Protein AF-A0A4C1YC22-F1 (afdb_monomer_lite)

pLDDT: mean 77.38, std 16.7, range [29.3, 96.25]

Foldseek 3Di:
DDPPPDPPVNCVVVVHDDDDDDPPDPPVVNVVVVVVVVVCVVPDPDDPPDDPDDVVVVVVVVVVVVQVVVLVCLQPPPFQPVVCVVPVGPVVSCVVVVPDDDDPVNCCRRGPPPDDDDDDDDDD

Sequence (124 aa):
MKLVVTSPRSLRKAGLCAFWVRAHGVIAGNERAYELARRVALTKKTASDYDKFPLSYANKVIRAASLEEWQERYAEGITGEVTKCFFPLAEQAYRVLRQMEMTSQMAQTLRNTAGSQNTHTGLS

Secondary structure (DSSP, 8-state):
-------HHHHHHTT-------TT-S-HHHHHHHHHHHHHHHH--PPPSS-SS-HHHHHHHHHHHHHHHHHHHHHH-STTHHHHHH-SSHHHHHHHHTTS---HHHHHHHH----S--------

Radius of gyration: 30.42 Å; chains: 1; bounding box: 68×27×92 Å

Structure (mmCIF, N/CA/C/O backbone):
data_AF-A0A4C1YC22-F1
#
_entry.id   AF-A0A4C1YC22-F1
#
loop_
_atom_site.group_PDB
_atom_site.id
_atom_site.type_symbol
_atom_site.label_atom_id
_atom_site.label_alt_id
_atom_site.label_comp_id
_atom_site.label_asym_id
_atom_site.label_entity_id
_atom_site.label_seq_id
_atom_site.pdbx_PDB_ins_code
_atom_site.Cartn_x
_atom_site.Cartn_y
_atom_site.Cartn_z
_atom_site.occupancy
_atom_site.B_iso_or_equiv
_atom_site.auth_seq_id
_atom_site.auth_comp_id
_atom_site.auth_asym_id
_atom_site.auth_atom_id
_atom_site.pdbx_PDB_model_num
ATOM 1 N N . MET A 1 1 ? 22.688 13.285 -21.007 1.00 33.34 1 MET A N 1
ATOM 2 C CA . MET A 1 1 ? 22.032 13.441 -22.327 1.00 33.34 1 MET A CA 1
ATOM 3 C C . MET A 1 1 ? 20.547 13.641 -22.067 1.00 33.34 1 MET A C 1
ATOM 5 O O . MET A 1 1 ? 19.918 12.718 -21.574 1.00 33.34 1 MET A O 1
ATOM 9 N N . LYS A 1 2 ? 20.005 14.848 -22.281 1.00 29.30 2 LYS A N 1
ATOM 10 C CA . LYS A 1 2 ? 18.559 15.091 -22.152 1.00 29.30 2 LYS A CA 1
ATOM 11 C C . LYS A 1 2 ? 17.878 14.437 -23.353 1.00 29.30 2 LYS A C 1
ATOM 13 O O . LYS A 1 2 ? 18.099 14.873 -24.479 1.00 29.30 2 LYS A O 1
ATOM 18 N N . LEU A 1 3 ? 17.095 13.386 -23.125 1.00 35.66 3 LEU A N 1
ATOM 19 C CA . LEU A 1 3 ? 16.161 12.900 -24.134 1.00 35.66 3 LEU A CA 1
ATOM 20 C C . LEU A 1 3 ? 15.105 13.992 -24.304 1.00 35.66 3 LEU A C 1
ATOM 22 O O . LEU A 1 3 ? 14.252 14.183 -23.441 1.00 35.66 3 LEU A O 1
ATOM 26 N N . VAL A 1 4 ? 15.204 14.761 -25.387 1.00 45.84 4 VAL A N 1
ATOM 27 C CA . VAL A 1 4 ? 14.111 15.631 -25.815 1.00 45.84 4 VAL A CA 1
ATOM 28 C C . VAL A 1 4 ? 12.981 14.694 -26.220 1.00 45.84 4 VAL A C 1
ATOM 30 O O . VAL A 1 4 ? 13.015 14.095 -27.292 1.00 45.84 4 VAL A O 1
ATOM 33 N N . VAL A 1 5 ? 12.005 14.516 -25.330 1.00 49.44 5 VAL A N 1
ATOM 34 C CA . VAL A 1 5 ? 10.753 13.840 -25.663 1.00 49.44 5 VAL A CA 1
ATOM 35 C C . VAL A 1 5 ? 10.040 14.744 -26.658 1.00 49.44 5 VAL A C 1
ATOM 37 O O . VAL A 1 5 ? 9.405 15.735 -26.297 1.00 49.44 5 VAL A O 1
ATOM 40 N N . THR A 1 6 ? 10.214 14.447 -27.942 1.00 57.28 6 THR A N 1
ATOM 41 C CA . THR A 1 6 ? 9.469 15.112 -29.001 1.00 57.28 6 THR A CA 1
ATOM 42 C C . THR A 1 6 ? 8.013 14.682 -28.878 1.00 57.28 6 THR A C 1
ATOM 44 O O . THR A 1 6 ? 7.676 13.499 -28.903 1.00 57.28 6 THR A O 1
ATOM 47 N N . SER A 1 7 ? 7.133 15.658 -28.661 1.00 62.62 7 SER A N 1
ATOM 48 C CA . SER A 1 7 ? 5.697 15.417 -28.551 1.00 62.62 7 SER A CA 1
ATOM 49 C C . SER A 1 7 ? 5.190 14.699 -29.811 1.00 62.62 7 SER A C 1
ATOM 51 O O . SER A 1 7 ? 5.559 15.088 -30.921 1.00 62.62 7 SER A O 1
ATOM 53 N N . PRO A 1 8 ? 4.256 13.739 -29.709 1.00 61.91 8 PRO A N 1
ATOM 54 C CA . PRO A 1 8 ? 3.634 13.125 -30.886 1.00 61.91 8 PRO A CA 1
ATOM 55 C C . PRO A 1 8 ? 3.037 14.150 -31.867 1.00 61.91 8 PRO A C 1
ATOM 57 O O . PRO A 1 8 ? 2.925 13.887 -33.062 1.00 61.91 8 PRO A O 1
ATOM 60 N N . ARG A 1 9 ? 2.678 15.349 -31.380 1.00 63.06 9 ARG A N 1
ATOM 61 C CA . ARG A 1 9 ? 2.195 16.459 -32.215 1.00 63.06 9 ARG A CA 1
ATOM 62 C C . ARG A 1 9 ? 3.296 17.096 -33.072 1.00 63.06 9 ARG A C 1
ATOM 64 O O . ARG A 1 9 ? 2.989 17.546 -34.171 1.00 63.06 9 ARG A O 1
ATOM 71 N N . SER A 1 10 ? 4.549 17.146 -32.607 1.00 66.69 10 SER A N 1
ATOM 72 C CA . SER A 1 10 ? 5.663 17.720 -33.378 1.00 66.69 10 SER A CA 1
ATOM 73 C C . SER A 1 10 ? 6.147 16.778 -34.481 1.00 66.69 10 SER A C 1
ATOM 75 O O . SER A 1 10 ? 6.507 17.248 -35.553 1.00 66.69 10 SER A O 1
ATOM 77 N N . LEU A 1 11 ? 6.082 15.461 -34.259 1.00 69.69 11 LEU A N 1
ATOM 78 C CA . LEU A 1 11 ? 6.439 14.457 -35.271 1.00 69.69 11 LEU A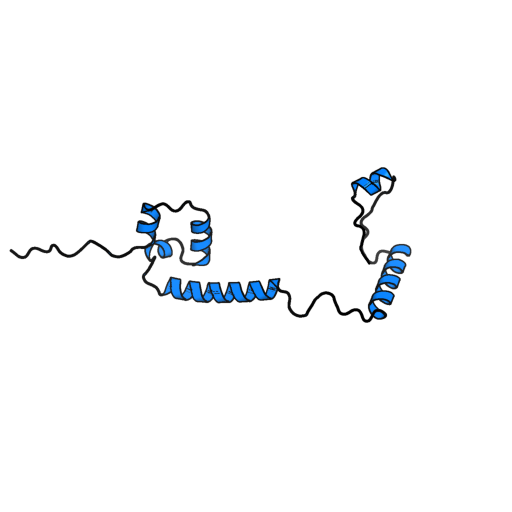 CA 1
ATOM 79 C C . LEU A 1 11 ? 5.458 14.462 -36.453 1.00 69.69 11 LEU A C 1
ATOM 81 O O . LEU A 1 11 ? 5.882 14.456 -37.605 1.00 69.69 11 LEU A O 1
ATOM 85 N N . ARG A 1 12 ? 4.153 14.602 -36.175 1.00 70.06 12 ARG A N 1
ATOM 86 C CA . ARG A 1 12 ? 3.125 14.714 -37.224 1.00 70.06 12 ARG A CA 1
ATOM 87 C C . ARG 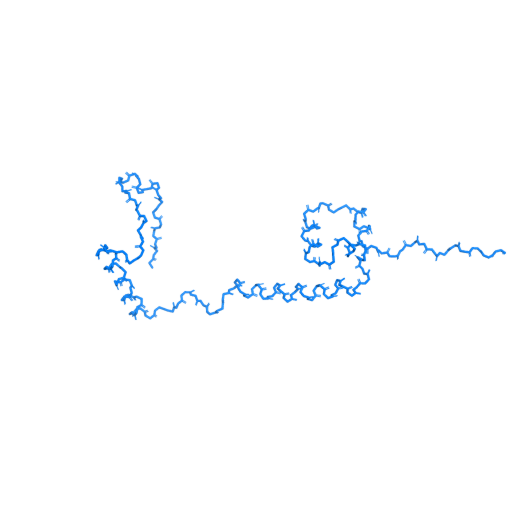A 1 12 ? 3.267 15.974 -38.079 1.00 70.06 12 ARG A C 1
ATOM 89 O O . ARG A 1 12 ? 3.075 15.898 -39.285 1.00 70.06 12 ARG A O 1
ATOM 96 N N . LYS A 1 13 ? 3.643 17.115 -37.484 1.00 75.62 13 LYS A N 1
ATOM 97 C CA . LYS A 1 13 ? 3.919 18.354 -38.240 1.00 75.62 13 LYS A CA 1
ATOM 98 C C . LYS A 1 13 ? 5.107 18.214 -39.200 1.00 75.62 13 LYS A C 1
ATOM 100 O O . LYS A 1 13 ? 5.131 18.896 -40.213 1.00 75.62 13 LYS A O 1
ATOM 105 N N . ALA A 1 14 ? 6.059 17.333 -38.893 1.00 79.81 14 ALA A N 1
ATOM 106 C CA . ALA A 1 14 ? 7.217 17.039 -39.735 1.00 79.81 14 ALA A CA 1
ATOM 107 C C . ALA A 1 14 ? 6.969 15.908 -40.757 1.00 79.81 14 ALA A C 1
ATOM 109 O O . ALA A 1 14 ? 7.907 15.476 -41.416 1.00 79.81 14 ALA A O 1
ATOM 110 N N . GLY A 1 15 ? 5.739 15.387 -40.868 1.00 83.75 15 GLY A N 1
ATOM 111 C CA . GLY A 1 15 ? 5.423 14.264 -41.760 1.00 83.75 15 GLY A CA 1
ATOM 112 C C . GLY A 1 15 ? 6.022 12.918 -41.329 1.00 83.75 15 GLY A C 1
ATOM 113 O O . GLY A 1 15 ? 6.032 11.973 -42.111 1.00 83.75 15 GLY A O 1
ATOM 114 N N . LEU A 1 16 ? 6.521 12.807 -40.093 1.00 83.94 16 LEU A N 1
ATOM 115 C CA . LEU A 1 16 ? 7.149 11.593 -39.574 1.00 83.94 16 LEU A CA 1
ATOM 116 C C . LEU A 1 16 ? 6.129 10.716 -38.839 1.00 83.94 16 LEU A C 1
ATOM 118 O O . LEU A 1 16 ? 5.382 11.188 -37.978 1.00 83.94 16 LEU A O 1
ATOM 122 N N . CYS A 1 17 ? 6.152 9.417 -39.139 1.00 80.81 17 CYS A N 1
ATOM 123 C CA . CYS A 1 17 ? 5.352 8.401 -38.456 1.00 80.81 17 CYS A CA 1
ATOM 124 C C . CYS A 1 17 ? 6.236 7.576 -37.516 1.00 80.81 17 CYS A C 1
ATOM 126 O O . CYS A 1 17 ? 7.275 7.059 -37.921 1.00 80.81 17 CYS A O 1
ATOM 128 N N . ALA A 1 18 ? 5.816 7.448 -36.257 1.00 81.06 18 ALA A N 1
ATOM 129 C CA . ALA A 1 18 ? 6.471 6.584 -35.283 1.00 81.06 18 ALA A CA 1
ATOM 130 C C . ALA A 1 18 ? 5.757 5.229 -35.234 1.00 81.06 18 ALA A C 1
ATOM 132 O O . ALA A 1 18 ? 4.531 5.179 -35.137 1.00 81.06 18 ALA A O 1
ATOM 133 N N . PHE A 1 19 ? 6.529 4.145 -35.259 1.00 80.56 19 PHE A N 1
ATOM 134 C CA . PHE A 1 19 ? 6.018 2.779 -35.180 1.00 80.56 19 PHE A CA 1
ATOM 135 C C . PHE A 1 19 ? 6.602 2.082 -33.958 1.00 80.56 19 PHE A C 1
ATOM 137 O O . PHE A 1 19 ? 7.800 2.185 -33.688 1.00 80.56 19 PHE A O 1
ATOM 144 N N . TRP A 1 20 ? 5.757 1.358 -33.225 1.00 82.06 20 TRP A N 1
ATOM 145 C CA . TRP A 1 20 ? 6.222 0.476 -32.165 1.00 82.06 20 TRP A CA 1
ATOM 146 C C . TRP A 1 20 ? 6.547 -0.887 -32.770 1.00 82.06 20 TRP A C 1
ATOM 148 O O . TRP A 1 20 ? 5.675 -1.554 -33.324 1.00 82.06 20 TRP A O 1
ATOM 158 N N . VAL A 1 21 ? 7.815 -1.279 -32.694 1.00 80.94 21 VAL A N 1
ATOM 159 C CA . VAL A 1 21 ? 8.306 -2.555 -33.220 1.00 80.94 21 VAL A CA 1
ATOM 160 C C . VAL A 1 21 ? 8.721 -3.437 -32.050 1.00 80.94 21 VAL A C 1
ATOM 162 O O . VAL A 1 21 ? 9.285 -2.958 -31.066 1.00 80.94 21 VAL A O 1
ATOM 165 N N . ARG A 1 22 ? 8.457 -4.743 -32.156 1.00 81.38 22 ARG A N 1
ATOM 166 C CA . ARG A 1 22 ? 8.906 -5.728 -31.168 1.00 81.38 22 ARG A CA 1
ATOM 167 C C . ARG A 1 22 ? 10.438 -5.716 -31.063 1.00 81.38 22 ARG A C 1
ATOM 169 O O . ARG A 1 22 ? 11.138 -5.775 -32.074 1.00 81.38 22 ARG A O 1
ATOM 176 N N . ALA A 1 23 ? 10.952 -5.685 -29.834 1.00 70.62 23 ALA A N 1
ATOM 177 C CA . ALA A 1 23 ? 12.379 -5.851 -29.575 1.00 70.62 23 ALA A CA 1
ATOM 178 C C . ALA A 1 23 ? 12.878 -7.203 -30.125 1.00 70.62 23 ALA A C 1
ATOM 180 O O . ALA A 1 23 ? 12.167 -8.202 -30.030 1.00 70.62 23 ALA A O 1
ATOM 181 N N . HIS A 1 24 ? 14.088 -7.219 -30.698 1.00 65.31 24 HIS A N 1
ATOM 182 C CA . HIS A 1 24 ? 14.709 -8.398 -31.328 1.00 65.31 24 HIS A CA 1
ATOM 183 C C . HIS A 1 24 ? 13.950 -8.993 -32.534 1.00 65.31 24 HIS A C 1
ATOM 185 O O . HIS A 1 24 ? 14.053 -10.183 -32.813 1.00 65.31 24 HIS A O 1
ATOM 191 N N . GLY A 1 25 ? 13.185 -8.175 -33.265 1.00 66.06 25 GLY A N 1
ATOM 192 C CA . GLY A 1 25 ? 12.751 -8.519 -34.623 1.00 66.06 25 GLY A CA 1
ATOM 193 C C . GLY A 1 25 ? 13.873 -8.312 -35.647 1.00 66.06 25 GLY A C 1
ATOM 194 O O . GLY A 1 25 ? 14.758 -7.493 -35.405 1.00 66.06 25 GLY A O 1
ATOM 195 N N . VAL A 1 26 ? 13.782 -9.000 -36.794 1.00 67.56 26 VAL A N 1
ATOM 196 C CA . VAL A 1 26 ? 14.728 -9.005 -37.940 1.00 67.56 26 VAL A CA 1
ATOM 197 C C . VAL A 1 26 ? 14.786 -7.643 -38.666 1.00 67.56 26 VAL A C 1
ATOM 199 O O . VAL A 1 26 ? 14.644 -7.536 -39.880 1.00 67.56 26 VAL A O 1
ATOM 202 N N . ILE A 1 27 ? 14.933 -6.549 -37.925 1.00 81.62 27 ILE A N 1
ATOM 203 C CA . ILE A 1 27 ? 15.182 -5.214 -38.460 1.00 81.62 27 ILE A CA 1
ATOM 204 C C . ILE A 1 27 ? 16.605 -4.855 -38.064 1.00 81.62 27 ILE A C 1
ATOM 206 O O . ILE A 1 27 ? 16.857 -4.379 -36.955 1.00 81.62 27 ILE A O 1
ATOM 210 N N . ALA A 1 28 ? 17.531 -5.035 -39.006 1.00 86.69 28 ALA A N 1
ATOM 211 C CA . ALA A 1 28 ? 18.963 -4.827 -38.795 1.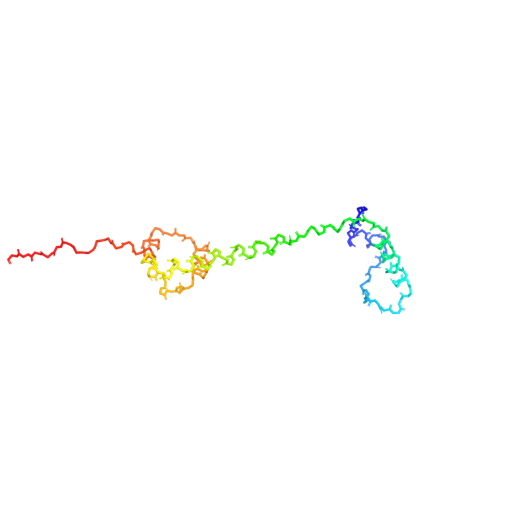00 86.69 28 ALA A CA 1
ATOM 212 C C . ALA A 1 28 ? 19.300 -3.436 -38.216 1.00 86.69 28 ALA A C 1
ATOM 214 O O . ALA A 1 28 ? 20.266 -3.277 -37.475 1.00 86.69 28 ALA A O 1
ATOM 215 N N . GLY A 1 29 ? 18.497 -2.410 -38.526 1.00 87.19 29 GLY A N 1
ATOM 216 C CA . GLY A 1 29 ? 18.653 -1.073 -37.944 1.00 87.19 29 GLY A CA 1
ATOM 217 C C . GLY A 1 29 ? 18.379 -1.021 -36.436 1.00 87.19 29 GLY A C 1
ATOM 218 O O . GLY A 1 29 ? 19.138 -0.392 -35.701 1.00 87.19 29 GLY A O 1
ATOM 219 N N . ASN A 1 30 ? 17.339 -1.715 -35.966 1.00 87.19 30 ASN A N 1
ATOM 220 C CA . ASN A 1 30 ? 16.984 -1.787 -34.548 1.00 87.19 30 ASN A CA 1
ATOM 221 C C . ASN A 1 30 ? 18.012 -2.610 -33.756 1.00 87.19 30 ASN A C 1
ATOM 223 O O . ASN A 1 30 ? 18.398 -2.224 -32.656 1.00 87.19 30 ASN A O 1
ATOM 227 N N . GLU A 1 31 ? 18.506 -3.702 -34.343 1.00 89.25 31 GLU A N 1
ATOM 228 C CA . GLU A 1 31 ? 19.563 -4.526 -33.745 1.00 89.25 31 GLU A CA 1
ATOM 229 C C . GLU A 1 31 ? 20.874 -3.751 -33.598 1.00 89.25 31 GLU A C 1
ATOM 231 O O . GLU A 1 31 ? 21.450 -3.729 -32.511 1.00 89.25 31 GLU A O 1
ATOM 236 N N . ARG A 1 32 ? 21.305 -3.033 -34.647 1.00 89.75 32 ARG A N 1
ATOM 237 C CA . ARG A 1 32 ? 22.492 -2.166 -34.574 1.00 89.75 32 ARG A CA 1
ATOM 238 C C . ARG A 1 32 ? 22.339 -1.072 -33.520 1.00 89.75 32 ARG A C 1
ATOM 240 O O . ARG A 1 32 ? 23.273 -0.827 -32.761 1.00 89.75 32 ARG A O 1
ATOM 247 N N . ALA A 1 33 ? 21.172 -0.429 -33.444 1.00 89.06 33 ALA A N 1
ATOM 248 C CA . ALA A 1 33 ? 20.901 0.580 -32.421 1.00 89.06 33 ALA A CA 1
ATOM 249 C C . ALA A 1 33 ? 20.971 -0.012 -31.001 1.00 89.06 33 ALA A C 1
ATOM 251 O O . ALA A 1 33 ? 21.567 0.591 -30.106 1.00 89.06 33 ALA A O 1
ATOM 252 N N . TYR A 1 34 ? 20.424 -1.215 -30.806 1.00 88.19 34 TYR A N 1
ATOM 253 C CA . TYR A 1 34 ? 20.496 -1.943 -29.541 1.00 88.19 34 TYR A CA 1
ATOM 254 C C . TYR A 1 34 ? 21.935 -2.329 -29.172 1.00 88.19 34 TYR A C 1
ATOM 256 O O . TYR A 1 34 ? 22.356 -2.136 -28.030 1.00 88.19 34 TYR A O 1
ATOM 264 N N . GLU A 1 35 ? 22.715 -2.836 -30.127 1.00 90.56 35 GLU A N 1
ATOM 265 C CA . GLU A 1 35 ? 24.114 -3.203 -29.906 1.00 90.56 35 GLU A CA 1
ATOM 266 C C . GLU A 1 35 ? 24.968 -1.983 -29.537 1.00 90.56 35 GLU A C 1
ATOM 268 O O . GLU A 1 35 ? 25.749 -2.036 -28.584 1.00 90.56 35 GLU A O 1
ATOM 273 N N . LEU A 1 36 ? 24.776 -0.858 -30.232 1.00 90.81 36 LEU A N 1
ATOM 274 C CA . LEU A 1 36 ? 25.424 0.413 -29.906 1.00 90.81 36 LEU A CA 1
ATOM 275 C C . LEU A 1 36 ? 25.078 0.863 -28.483 1.00 90.81 36 LEU A C 1
ATOM 277 O O . LEU A 1 36 ? 25.979 1.193 -27.710 1.00 90.81 36 LEU A O 1
ATOM 281 N N . ALA A 1 37 ? 23.799 0.812 -28.101 1.00 88.19 37 ALA A N 1
ATOM 282 C CA . ALA A 1 37 ? 23.372 1.139 -26.743 1.00 88.19 37 ALA A CA 1
ATOM 283 C C . ALA A 1 37 ? 24.017 0.212 -25.697 1.00 88.19 37 ALA A C 1
ATOM 285 O O . ALA A 1 37 ? 24.507 0.689 -24.671 1.00 88.19 37 ALA A O 1
ATOM 286 N N . ARG A 1 38 ? 24.093 -1.097 -25.978 1.00 86.62 38 ARG A N 1
ATOM 287 C CA . ARG A 1 38 ? 24.742 -2.087 -25.105 1.00 86.62 38 ARG A CA 1
ATOM 288 C C . ARG A 1 38 ? 26.236 -1.798 -24.937 1.00 86.62 38 ARG A C 1
ATOM 290 O O . ARG A 1 38 ? 26.726 -1.790 -23.811 1.00 86.62 38 ARG A O 1
ATOM 297 N N . ARG A 1 39 ? 26.960 -1.517 -26.025 1.00 90.62 39 ARG A N 1
ATOM 298 C CA . ARG A 1 39 ? 28.394 -1.168 -25.984 1.00 90.62 39 ARG A CA 1
ATOM 299 C C . ARG A 1 39 ? 28.641 0.106 -25.169 1.00 90.62 39 ARG A C 1
ATOM 301 O O . ARG A 1 39 ? 29.573 0.144 -24.367 1.00 90.62 39 ARG A O 1
ATOM 308 N N . VAL A 1 40 ? 27.790 1.125 -25.317 1.00 87.00 40 VAL A N 1
ATOM 309 C CA . VAL A 1 40 ? 27.864 2.357 -24.509 1.00 87.00 40 VAL A CA 1
ATOM 310 C C . VAL A 1 40 ? 27.604 2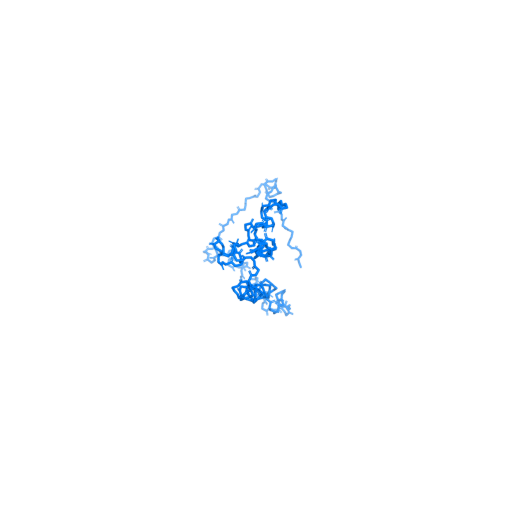.076 -23.027 1.00 87.00 40 VAL A C 1
ATOM 312 O O . VAL A 1 40 ? 28.339 2.586 -22.185 1.00 87.00 40 VAL A O 1
ATOM 315 N N . ALA A 1 41 ? 26.608 1.248 -22.695 1.00 81.94 41 ALA A N 1
ATOM 316 C CA . ALA A 1 41 ? 26.309 0.876 -21.310 1.00 81.94 41 ALA A CA 1
ATOM 317 C C . ALA A 1 41 ? 27.460 0.102 -20.639 1.00 81.94 41 ALA A C 1
ATOM 319 O O . ALA A 1 41 ? 27.718 0.300 -19.458 1.00 81.94 41 ALA A O 1
ATOM 320 N N . LEU A 1 42 ? 28.173 -0.743 -21.391 1.00 82.06 42 LEU A N 1
ATOM 321 C CA . LEU A 1 42 ? 29.315 -1.517 -20.884 1.00 82.06 42 LEU A CA 1
ATOM 322 C C . LEU A 1 42 ? 30.592 -0.682 -20.707 1.00 82.06 42 LEU A C 1
ATOM 324 O O . LEU A 1 42 ? 31.428 -1.000 -19.867 1.00 82.06 42 LEU A O 1
ATOM 328 N N . THR A 1 43 ? 30.768 0.366 -21.513 1.00 80.56 43 THR A N 1
ATOM 329 C CA . THR A 1 43 ? 31.993 1.189 -21.520 1.00 80.56 43 THR A CA 1
ATOM 330 C C . THR A 1 43 ? 31.895 2.410 -20.614 1.00 80.56 43 THR A C 1
ATOM 332 O O . THR A 1 43 ? 32.904 2.854 -20.061 1.00 80.56 43 THR A O 1
ATOM 335 N N . LYS A 1 44 ? 30.691 2.952 -20.408 1.00 75.12 44 LYS A N 1
ATOM 336 C CA . LYS A 1 44 ? 30.469 4.019 -19.434 1.00 75.12 44 LYS A CA 1
ATOM 337 C C . LYS A 1 44 ? 30.413 3.441 -18.023 1.00 75.12 44 LYS A C 1
ATOM 339 O O . LYS A 1 44 ? 29.427 2.828 -17.637 1.00 75.12 44 LYS A O 1
ATOM 344 N N . LYS A 1 45 ? 31.427 3.747 -17.207 1.00 68.44 45 LYS A N 1
ATOM 345 C CA . LYS A 1 45 ? 31.393 3.595 -15.738 1.00 68.44 45 LYS A CA 1
ATOM 346 C C . LYS A 1 45 ? 30.499 4.664 -15.092 1.00 68.44 45 LYS A C 1
ATOM 348 O O . LYS A 1 45 ? 30.924 5.391 -14.200 1.00 68.44 45 LYS A O 1
ATOM 353 N N . THR A 1 46 ? 29.283 4.829 -15.596 1.00 69.75 46 THR A N 1
ATOM 354 C CA . THR A 1 46 ? 28.276 5.669 -14.949 1.00 69.75 46 THR A CA 1
ATOM 355 C C . THR A 1 46 ? 27.629 4.810 -13.871 1.00 69.75 46 THR A C 1
ATOM 357 O O . THR A 1 46 ? 27.172 3.708 -14.168 1.00 69.75 46 THR A O 1
ATOM 360 N N . ALA A 1 47 ? 27.654 5.271 -12.618 1.00 68.88 47 ALA A N 1
ATOM 361 C CA . ALA A 1 47 ? 26.906 4.621 -11.548 1.00 68.88 47 ALA A CA 1
ATOM 362 C C . ALA A 1 47 ? 25.445 4.472 -11.994 1.00 68.88 47 ALA A C 1
ATOM 364 O O . ALA A 1 47 ? 24.918 5.361 -12.663 1.00 68.88 47 ALA A O 1
ATOM 365 N N . SER A 1 48 ? 24.806 3.340 -11.695 1.00 68.00 48 SER A N 1
ATOM 366 C CA . SER A 1 48 ? 23.389 3.194 -12.018 1.00 68.00 48 SER A CA 1
ATOM 367 C C . SER A 1 48 ? 22.608 4.317 -11.342 1.00 68.00 48 SER A C 1
ATOM 369 O O . SER A 1 48 ? 22.733 4.484 -10.135 1.00 68.00 48 SER A O 1
ATOM 371 N N . ASP A 1 49 ? 21.758 5.020 -12.093 1.00 64.62 49 ASP A N 1
ATOM 372 C CA . ASP A 1 49 ? 20.863 6.053 -11.538 1.00 64.62 49 ASP A CA 1
ATOM 373 C C . ASP A 1 49 ? 19.871 5.487 -10.499 1.00 64.62 49 ASP A C 1
ATOM 375 O O . ASP A 1 49 ? 19.189 6.228 -9.796 1.00 64.62 49 ASP A O 1
ATOM 379 N N . TYR A 1 50 ? 19.774 4.160 -10.400 1.00 64.12 50 TYR A N 1
ATOM 380 C CA . TYR A 1 50 ? 19.067 3.482 -9.328 1.00 64.12 50 TYR A CA 1
ATOM 381 C C . TYR A 1 50 ? 20.023 3.283 -8.158 1.00 64.12 50 TYR A C 1
ATOM 383 O O . TYR A 1 50 ? 20.772 2.303 -8.111 1.00 64.12 50 TYR A O 1
ATOM 391 N N . ASP A 1 51 ? 19.992 4.218 -7.215 1.00 58.88 51 ASP A N 1
ATOM 392 C CA . ASP A 1 51 ? 20.585 3.982 -5.909 1.00 58.88 51 ASP A CA 1
ATOM 393 C C . ASP A 1 51 ? 19.903 2.781 -5.243 1.00 58.88 51 ASP A C 1
ATOM 395 O O . ASP A 1 51 ? 18.695 2.541 -5.353 1.00 58.88 51 ASP A O 1
ATOM 399 N N . LYS A 1 52 ? 20.741 1.966 -4.609 1.00 71.88 52 LYS A N 1
ATOM 400 C CA . LYS A 1 52 ? 20.383 0.712 -3.952 1.00 71.88 52 LYS A CA 1
ATOM 401 C C . LYS A 1 52 ? 19.254 0.976 -2.951 1.00 71.88 52 LYS A C 1
ATOM 403 O O . LYS A 1 52 ? 19.399 1.823 -2.082 1.00 71.88 52 LYS A O 1
ATOM 408 N N . PHE A 1 53 ? 18.192 0.175 -3.057 1.00 72.50 53 PHE A N 1
ATOM 409 C CA . PHE A 1 53 ? 16.948 0.213 -2.276 1.00 72.50 53 PHE A CA 1
ATOM 410 C C . PHE A 1 53 ? 15.865 1.174 -2.810 1.00 72.50 53 PHE A C 1
ATOM 412 O O . PHE A 1 53 ? 15.890 2.376 -2.548 1.00 72.50 53 PHE A O 1
ATOM 419 N N . PRO A 1 54 ? 14.850 0.647 -3.524 1.00 85.25 54 PRO A N 1
ATOM 420 C CA . PRO A 1 54 ? 13.736 1.457 -3.998 1.00 85.25 54 PRO A CA 1
ATOM 421 C C . PRO A 1 54 ? 12.967 2.093 -2.834 1.00 85.25 54 PRO A C 1
ATOM 423 O O . PRO A 1 54 ? 12.446 1.395 -1.963 1.00 85.25 54 PRO A O 1
ATOM 426 N N . LEU A 1 55 ? 12.796 3.415 -2.866 1.00 85.25 55 LEU A N 1
ATOM 427 C CA . LEU A 1 55 ? 12.006 4.141 -1.864 1.00 85.25 55 LEU A CA 1
ATOM 428 C C . LEU A 1 55 ? 10.549 3.648 -1.797 1.00 85.25 55 LEU A C 1
ATOM 430 O O . LEU A 1 55 ? 9.939 3.611 -0.732 1.00 85.25 55 LEU A O 1
ATOM 434 N N . SER A 1 56 ? 9.985 3.221 -2.930 1.00 88.62 56 SER A N 1
ATOM 435 C CA . SER A 1 56 ? 8.656 2.601 -2.977 1.00 88.62 56 SER A CA 1
ATOM 436 C C . SER A 1 56 ? 8.586 1.318 -2.147 1.00 88.62 56 SER A C 1
ATOM 438 O O . SER A 1 56 ? 7.582 1.076 -1.479 1.00 88.62 56 SER A O 1
ATOM 440 N N . TYR A 1 57 ? 9.660 0.525 -2.150 1.00 89.88 57 TYR A N 1
ATOM 441 C CA . TYR A 1 57 ? 9.768 -0.686 -1.350 1.00 89.88 57 TYR A CA 1
ATOM 442 C C . TYR A 1 57 ? 9.933 -0.350 0.137 1.00 89.88 57 TYR A C 1
ATOM 444 O O . TYR A 1 57 ? 9.191 -0.890 0.953 1.00 89.88 57 TYR A O 1
ATOM 452 N N . ALA A 1 58 ? 10.797 0.616 0.475 1.00 92.38 58 ALA A N 1
ATOM 453 C CA . ALA A 1 58 ? 10.938 1.150 1.835 1.00 92.38 58 ALA A CA 1
ATOM 454 C C . ALA A 1 58 ? 9.582 1.552 2.438 1.00 92.38 58 ALA A C 1
ATOM 456 O O . ALA A 1 58 ? 9.174 1.074 3.496 1.00 92.38 58 ALA A O 1
ATOM 457 N N . ASN A 1 59 ? 8.844 2.383 1.702 1.00 93.81 59 ASN A N 1
ATOM 458 C CA . ASN A 1 59 ? 7.540 2.885 2.114 1.00 93.81 59 ASN A CA 1
ATOM 459 C C . ASN A 1 59 ? 6.508 1.764 2.255 1.00 93.81 59 ASN A C 1
ATOM 461 O O . ASN A 1 59 ? 5.649 1.834 3.132 1.00 93.81 59 ASN A O 1
ATOM 465 N N . LYS A 1 60 ? 6.573 0.734 1.402 1.00 94.25 60 LYS A N 1
ATOM 466 C CA . LYS A 1 60 ? 5.690 -0.431 1.500 1.00 94.25 60 LYS A CA 1
ATOM 467 C C . LYS A 1 60 ? 5.954 -1.220 2.784 1.00 94.25 60 LYS A C 1
ATOM 469 O O . LYS A 1 60 ? 4.993 -1.576 3.456 1.00 94.25 60 LYS A O 1
ATOM 474 N N . VAL A 1 61 ? 7.222 -1.457 3.127 1.00 95.19 61 VAL A N 1
ATOM 475 C CA . VAL A 1 61 ? 7.607 -2.179 4.352 1.00 95.19 61 VAL A CA 1
ATOM 476 C C . VAL A 1 61 ? 7.161 -1.414 5.597 1.00 95.19 61 VAL A C 1
ATOM 478 O O . VAL A 1 61 ? 6.504 -1.995 6.456 1.00 95.19 61 VAL A O 1
ATOM 481 N N . ILE A 1 62 ? 7.425 -0.104 5.656 1.00 96.25 62 ILE A N 1
ATOM 482 C CA . ILE A 1 62 ? 7.004 0.740 6.786 1.00 96.25 62 ILE A CA 1
ATOM 483 C C . ILE A 1 62 ? 5.479 0.717 6.939 1.00 96.25 62 ILE A C 1
ATOM 485 O O . ILE A 1 62 ? 4.976 0.495 8.033 1.00 96.25 62 ILE A O 1
ATOM 489 N N . ARG A 1 63 ? 4.727 0.881 5.841 1.00 93.31 63 ARG A N 1
ATOM 490 C CA . ARG A 1 63 ? 3.255 0.833 5.877 1.00 93.31 63 ARG A CA 1
ATOM 491 C C . ARG A 1 63 ? 2.721 -0.510 6.366 1.00 93.31 63 ARG A C 1
ATOM 493 O O . ARG A 1 63 ? 1.740 -0.512 7.098 1.00 93.31 63 ARG A O 1
ATOM 500 N N . ALA A 1 64 ? 3.334 -1.618 5.952 1.00 92.75 64 ALA A N 1
ATOM 501 C CA . ALA A 1 64 ? 2.916 -2.948 6.382 1.00 92.75 64 ALA A CA 1
ATOM 502 C C . ALA A 1 64 ? 3.117 -3.132 7.894 1.00 92.75 64 ALA A C 1
ATOM 504 O O . ALA A 1 64 ? 2.165 -3.490 8.579 1.00 92.75 64 ALA A O 1
ATOM 505 N N . ALA A 1 65 ? 4.301 -2.786 8.411 1.00 95.94 65 ALA A N 1
ATOM 506 C CA . ALA A 1 65 ? 4.594 -2.869 9.843 1.00 95.94 65 ALA A CA 1
ATOM 507 C C . ALA A 1 65 ? 3.677 -1.956 10.676 1.00 95.94 65 ALA A C 1
ATOM 509 O O . ALA A 1 65 ? 3.126 -2.377 11.688 1.00 95.94 65 ALA A O 1
ATOM 510 N N . SER A 1 66 ? 3.440 -0.719 10.221 1.00 93.56 66 SER A N 1
ATOM 511 C CA . SER A 1 66 ? 2.514 0.188 10.908 1.00 93.56 66 SER A CA 1
ATOM 512 C C . SER A 1 66 ? 1.074 -0.327 10.911 1.00 93.56 66 SER A C 1
ATOM 514 O O . SER A 1 66 ? 0.369 -0.121 11.892 1.00 93.56 66 SER A O 1
ATOM 516 N N . LEU A 1 67 ? 0.616 -0.974 9.833 1.00 91.81 67 LEU A N 1
ATOM 517 C CA . LEU A 1 67 ? -0.729 -1.555 9.780 1.00 91.81 67 LEU A CA 1
ATOM 518 C C . LEU A 1 67 ? -0.879 -2.755 10.718 1.00 91.81 67 LEU A C 1
ATOM 520 O O . LEU A 1 67 ? -1.937 -2.896 11.320 1.00 91.81 67 LEU A O 1
ATOM 524 N N . GLU A 1 68 ? 0.155 -3.584 10.854 1.00 93.38 68 GLU A N 1
ATOM 525 C CA . GLU A 1 68 ? 0.172 -4.714 11.790 1.00 93.38 68 GLU A CA 1
ATOM 526 C C . GLU A 1 68 ? 0.056 -4.234 13.242 1.00 93.38 68 GLU A C 1
ATOM 528 O O . GLU A 1 68 ? -0.865 -4.635 13.949 1.00 93.38 68 GLU A O 1
ATOM 533 N N . GLU A 1 69 ? 0.894 -3.275 13.643 1.00 94.19 69 GLU A N 1
ATOM 534 C CA . GLU A 1 69 ? 0.844 -2.677 14.983 1.00 94.19 69 GLU A CA 1
ATOM 535 C C . GLU A 1 69 ? -0.506 -1.986 15.254 1.00 94.19 69 GLU A C 1
ATOM 537 O O . GLU A 1 69 ? -1.077 -2.077 16.344 1.00 94.19 69 GLU A O 1
ATOM 542 N N . TRP A 1 70 ? -1.057 -1.294 14.251 1.00 92.00 70 TRP A N 1
ATOM 543 C CA . TRP A 1 70 ? -2.389 -0.699 14.357 1.00 92.00 70 TRP A CA 1
ATOM 544 C C . TRP A 1 70 ? -3.481 -1.751 14.494 1.00 92.00 70 TRP A C 1
ATOM 546 O O . TRP A 1 70 ? -4.420 -1.538 15.257 1.00 92.00 70 TRP A O 1
ATOM 556 N N . GLN A 1 71 ? -3.379 -2.865 13.771 1.00 93.31 71 GLN A N 1
ATOM 557 C CA . GLN A 1 71 ? -4.350 -3.948 13.841 1.00 93.31 71 GLN A CA 1
ATOM 558 C C . GLN A 1 71 ? -4.336 -4.622 15.212 1.00 93.31 71 GLN A C 1
ATOM 560 O O . GLN A 1 71 ? -5.409 -4.901 15.739 1.00 93.31 71 GLN A O 1
ATOM 565 N N . GLU A 1 72 ? -3.162 -4.853 15.794 1.00 93.62 72 GLU A N 1
ATOM 566 C CA . GLU A 1 72 ? -3.020 -5.432 17.133 1.00 93.62 72 GLU A CA 1
ATOM 567 C C . GLU A 1 72 ? -3.686 -4.535 18.186 1.00 93.62 72 GLU A C 1
ATOM 569 O O . GLU A 1 72 ? -4.623 -4.955 18.867 1.00 93.62 72 GLU A O 1
ATOM 574 N N . ARG A 1 73 ? -3.332 -3.242 18.213 1.00 90.69 73 ARG A N 1
ATOM 575 C CA . ARG A 1 73 ? -3.960 -2.260 19.118 1.00 90.69 73 ARG A CA 1
ATOM 576 C C . ARG A 1 73 ? -5.461 -2.137 18.906 1.00 90.69 73 ARG A C 1
ATOM 578 O O . ARG A 1 73 ? -6.217 -1.951 19.859 1.00 90.69 73 ARG A O 1
ATOM 585 N N . TYR A 1 74 ? -5.890 -2.194 17.650 1.00 89.19 74 TYR A N 1
ATOM 586 C CA . TYR A 1 74 ? -7.296 -2.135 17.294 1.00 89.19 74 TYR A CA 1
ATOM 587 C C . TYR A 1 74 ? -8.038 -3.400 17.721 1.00 89.19 74 TYR A C 1
ATOM 589 O O . TYR A 1 74 ? -9.173 -3.299 18.164 1.00 89.19 74 TYR A O 1
ATOM 597 N N . ALA A 1 75 ? -7.425 -4.581 17.655 1.00 88.50 75 ALA A N 1
ATOM 598 C CA . ALA A 1 75 ? -8.033 -5.818 18.130 1.00 88.50 75 ALA A CA 1
ATOM 599 C C . ALA A 1 75 ? -8.154 -5.824 19.662 1.00 88.50 75 ALA A C 1
ATOM 601 O O . ALA A 1 75 ? -9.247 -6.056 20.179 1.00 88.50 75 ALA A O 1
ATOM 602 N N . GLU A 1 76 ? -7.084 -5.476 20.376 1.00 89.38 76 GLU A N 1
ATOM 603 C CA . GLU A 1 76 ? -7.009 -5.569 21.840 1.00 89.38 76 GLU A CA 1
ATOM 604 C C . GLU A 1 76 ? -7.714 -4.424 22.581 1.00 89.38 76 GLU A C 1
ATOM 606 O O . GLU A 1 76 ? -8.269 -4.620 23.662 1.00 89.38 76 GLU A O 1
ATOM 611 N N . GLY A 1 77 ? -7.704 -3.207 22.031 1.00 85.31 77 GLY A N 1
ATOM 612 C CA . GLY A 1 77 ? -8.183 -2.027 22.751 1.00 85.31 77 GLY A CA 1
ATOM 613 C C . GLY A 1 77 ? -9.708 -1.962 22.851 1.00 85.31 77 GLY A C 1
ATOM 614 O O . GLY A 1 77 ? -10.386 -2.005 21.840 1.00 85.31 77 GLY A O 1
ATOM 615 N N . ILE A 1 78 ? -10.282 -1.756 24.034 1.00 80.25 78 ILE A N 1
ATOM 616 C CA . ILE A 1 78 ? -11.748 -1.626 24.227 1.00 80.25 78 ILE A CA 1
ATOM 617 C C . ILE A 1 78 ? -12.393 -0.454 23.456 1.00 80.25 78 ILE A C 1
ATOM 619 O O . ILE A 1 78 ? -13.600 -0.430 23.216 1.00 80.25 78 ILE A O 1
ATOM 623 N N . THR A 1 79 ? -11.596 0.538 23.056 1.00 81.69 79 THR A N 1
ATOM 624 C CA . THR A 1 79 ? -12.064 1.693 22.288 1.00 81.69 79 THR A CA 1
ATOM 625 C C . THR A 1 79 ? -12.530 1.262 20.904 1.00 81.69 79 THR A C 1
ATOM 627 O O . THR A 1 79 ? -11.812 0.585 20.170 1.00 81.69 79 THR A O 1
ATOM 630 N N . GLY A 1 80 ? -13.714 1.719 20.502 1.00 78.06 80 GLY A N 1
ATOM 631 C CA . GLY A 1 80 ? -14.218 1.449 19.162 1.00 78.06 80 GLY A CA 1
ATOM 632 C C . GLY A 1 80 ? -14.775 0.044 18.950 1.00 78.06 80 GLY A C 1
ATOM 633 O O . GLY A 1 80 ? -14.954 -0.327 17.796 1.00 78.06 80 GLY A O 1
ATOM 634 N N . GLU A 1 81 ? -15.096 -0.705 20.013 1.00 85.69 81 GLU A N 1
ATOM 635 C CA . GLU A 1 81 ? -15.809 -2.001 19.974 1.00 85.69 81 GLU A CA 1
ATOM 636 C C . GLU A 1 81 ? -16.939 -2.039 18.933 1.00 85.69 81 GLU A C 1
ATOM 638 O O . GLU A 1 81 ? -16.970 -2.915 18.073 1.00 85.69 81 GLU A O 1
ATOM 643 N N . VAL A 1 82 ? -17.809 -1.023 18.933 1.00 85.31 82 VAL A N 1
ATOM 644 C CA . VAL A 1 82 ? -18.909 -0.912 17.962 1.00 85.31 82 VAL A CA 1
ATOM 645 C C . VAL A 1 82 ? -18.378 -0.824 16.532 1.00 85.31 82 VAL A C 1
ATOM 647 O O . VAL A 1 82 ? -18.901 -1.478 15.636 1.00 85.31 82 VAL A O 1
ATOM 650 N N . THR A 1 83 ? -17.310 -0.056 16.307 1.00 87.25 83 THR A N 1
ATOM 651 C CA . THR A 1 83 ? -16.666 0.049 14.989 1.00 87.25 83 THR A CA 1
ATOM 652 C C . THR A 1 83 ? -16.091 -1.300 14.552 1.00 87.25 83 THR A C 1
ATOM 654 O O . THR A 1 83 ? -16.233 -1.655 13.383 1.00 87.25 83 THR A O 1
ATOM 657 N N . LYS A 1 84 ? -15.503 -2.076 15.474 1.00 88.31 84 LYS A N 1
ATOM 658 C CA . LYS A 1 84 ? -14.918 -3.395 15.176 1.00 88.31 84 LYS A CA 1
ATOM 659 C C . LYS A 1 84 ? -15.956 -4.409 14.715 1.00 88.31 84 LYS A C 1
ATOM 661 O O . LYS A 1 84 ? -15.645 -5.237 13.863 1.00 88.31 84 LYS A O 1
ATOM 666 N N . CYS A 1 85 ? -17.186 -4.335 15.232 1.00 87.12 85 CYS A N 1
ATOM 667 C CA . CYS A 1 85 ? -18.281 -5.201 14.787 1.00 87.12 85 CYS A CA 1
ATOM 668 C C . CYS A 1 85 ? -18.572 -5.046 13.286 1.00 87.12 85 CYS A C 1
ATOM 670 O O . CYS A 1 85 ? -18.934 -6.020 12.631 1.00 87.12 85 CYS A O 1
ATOM 672 N N . PHE A 1 86 ? -18.401 -3.838 12.740 1.00 87.75 86 PHE A N 1
ATOM 673 C CA . PHE A 1 86 ? -18.594 -3.563 11.313 1.00 87.75 86 PHE A CA 1
ATOM 674 C C . PHE A 1 86 ? -17.303 -3.706 10.503 1.00 87.75 86 PHE A C 1
ATOM 676 O O . PHE A 1 86 ? -17.342 -4.128 9.348 1.00 87.75 86 PHE A O 1
ATOM 683 N N . PHE A 1 87 ? -16.159 -3.367 11.100 1.00 90.31 87 PHE A N 1
ATOM 684 C CA . PHE A 1 87 ? -14.853 -3.384 10.451 1.00 90.31 87 PHE A CA 1
ATOM 685 C C . PHE A 1 87 ? -13.819 -4.071 11.346 1.00 90.31 87 PHE A C 1
ATOM 687 O O . PHE A 1 87 ? -13.072 -3.387 12.039 1.00 90.31 87 PHE A O 1
ATOM 694 N N . PRO A 1 88 ? -13.706 -5.409 11.314 1.00 89.50 88 PRO A N 1
ATOM 695 C CA . PRO A 1 88 ? -12.722 -6.126 12.130 1.00 89.50 88 PRO A CA 1
ATOM 696 C C . PRO A 1 88 ? -11.268 -5.750 11.801 1.00 89.50 88 PRO A C 1
ATOM 698 O O . PRO A 1 88 ? -10.371 -5.882 12.635 1.00 89.50 88 PRO A O 1
ATOM 701 N N . LEU A 1 89 ? -11.031 -5.272 10.575 1.00 92.12 89 LEU A N 1
ATOM 702 C CA . LEU A 1 89 ? -9.724 -4.839 10.102 1.00 92.12 89 LEU A CA 1
ATOM 703 C C . LEU A 1 89 ? -9.587 -3.313 10.164 1.00 92.12 89 LEU A C 1
ATOM 705 O O . LEU A 1 89 ? -10.343 -2.582 9.515 1.00 92.12 89 LEU A O 1
ATOM 709 N N . ALA A 1 90 ? -8.552 -2.842 10.860 1.00 88.25 90 ALA A N 1
ATOM 710 C CA . ALA A 1 90 ? -8.230 -1.428 11.039 1.00 88.25 90 ALA A CA 1
ATOM 711 C C . ALA A 1 90 ? -8.053 -0.700 9.695 1.00 88.25 90 ALA A C 1
ATOM 713 O O . ALA A 1 90 ? -8.479 0.445 9.536 1.00 88.25 90 ALA A O 1
ATOM 714 N N . GLU A 1 91 ? -7.488 -1.375 8.687 1.00 89.06 91 GLU A N 1
ATOM 715 C CA . GLU A 1 91 ? -7.327 -0.799 7.349 1.00 89.06 91 GLU A CA 1
ATOM 716 C C . GLU A 1 91 ? -8.680 -0.517 6.669 1.00 89.06 91 GLU A C 1
ATOM 718 O O . GLU A 1 91 ? -8.849 0.518 6.019 1.00 89.06 91 GLU A O 1
ATOM 723 N N . GLN A 1 92 ? -9.660 -1.414 6.821 1.00 89.88 92 GLN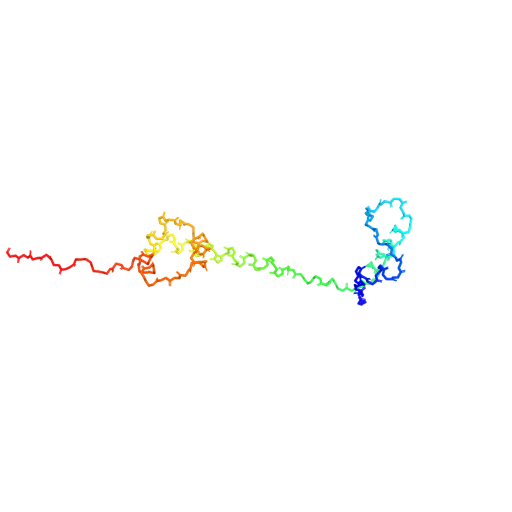 A N 1
ATOM 724 C CA . GLN A 1 92 ? -10.994 -1.235 6.237 1.00 89.88 92 GLN A CA 1
ATOM 725 C C . GLN A 1 92 ? -11.748 -0.109 6.935 1.00 89.88 92 GLN A C 1
ATOM 727 O O . GLN A 1 92 ? -12.282 0.767 6.250 1.00 89.88 92 GLN A O 1
ATOM 732 N N . ALA A 1 93 ? -11.698 -0.078 8.271 1.00 89.12 93 ALA A N 1
ATOM 733 C CA . ALA A 1 93 ? -12.235 1.027 9.056 1.00 89.12 93 ALA A CA 1
ATOM 734 C C . ALA A 1 93 ? -11.639 2.360 8.581 1.00 89.12 93 ALA A C 1
ATOM 736 O O . ALA A 1 93 ? -12.371 3.280 8.226 1.00 89.12 93 ALA A O 1
ATOM 737 N N . TYR A 1 94 ? -10.311 2.447 8.466 1.00 86.56 94 TYR A N 1
ATOM 738 C CA . TYR A 1 94 ? -9.637 3.667 8.025 1.00 86.56 94 TYR A CA 1
ATOM 739 C C . TYR A 1 94 ? -10.063 4.116 6.620 1.00 86.56 94 TYR A C 1
ATOM 741 O O . TYR A 1 94 ? -10.333 5.299 6.405 1.00 86.56 94 TYR A O 1
ATOM 749 N N . ARG A 1 95 ? -10.144 3.192 5.653 1.00 89.62 95 ARG A N 1
ATOM 750 C CA . ARG A 1 95 ? -10.537 3.511 4.268 1.00 89.62 95 ARG A CA 1
ATOM 751 C C . ARG A 1 95 ? -11.936 4.116 4.193 1.00 89.62 95 ARG A C 1
ATOM 753 O O . ARG A 1 95 ? -12.114 5.106 3.486 1.00 89.62 95 ARG A O 1
ATOM 760 N N . VAL A 1 96 ? -12.890 3.534 4.918 1.00 88.69 96 VAL A N 1
ATOM 761 C CA . VAL A 1 96 ? -14.285 3.993 4.940 1.00 88.69 96 VAL A CA 1
ATOM 762 C C . VAL A 1 96 ? -14.398 5.313 5.697 1.00 88.69 96 VAL A C 1
ATOM 764 O O . VAL A 1 96 ? -14.901 6.292 5.150 1.00 88.69 96 VAL A O 1
ATOM 767 N N . LEU A 1 97 ? -13.846 5.385 6.910 1.00 85.50 97 LEU A N 1
ATOM 768 C CA . LEU A 1 97 ? -13.936 6.580 7.753 1.00 85.50 97 LEU A CA 1
ATOM 769 C C . LEU A 1 97 ? -13.240 7.796 7.129 1.00 85.50 97 LEU A C 1
ATOM 771 O O . LEU A 1 97 ? -13.699 8.916 7.317 1.00 85.50 97 LEU A O 1
ATOM 775 N N . ARG A 1 98 ? -12.173 7.597 6.341 1.00 87.25 98 ARG A N 1
ATOM 776 C CA . ARG A 1 98 ? -11.497 8.680 5.606 1.00 87.25 98 ARG A CA 1
ATOM 777 C C . ARG A 1 98 ? -12.365 9.303 4.505 1.00 87.25 98 ARG A C 1
ATOM 779 O O . ARG A 1 98 ? -12.102 10.436 4.113 1.00 87.25 98 ARG A O 1
ATOM 786 N N . GLN A 1 99 ? -13.326 8.564 3.956 1.00 89.50 99 GLN A N 1
ATOM 787 C CA . GLN A 1 99 ? -14.185 9.033 2.862 1.00 89.50 99 GLN A CA 1
ATOM 788 C C . GLN A 1 99 ? -15.513 9.620 3.347 1.00 89.50 99 GLN A C 1
ATOM 790 O O . GLN A 1 99 ? -16.223 10.238 2.559 1.00 89.50 99 GLN A O 1
ATOM 795 N N . MET A 1 100 ? -15.851 9.427 4.621 1.00 85.44 100 MET A N 1
ATOM 796 C CA . MET A 1 100 ? -17.076 9.944 5.217 1.00 85.44 100 MET A CA 1
ATOM 797 C C . MET A 1 100 ? -16.826 11.306 5.867 1.00 85.44 100 MET A C 1
ATOM 799 O O . MET A 1 100 ? -15.805 11.517 6.521 1.00 85.44 100 MET A O 1
ATOM 803 N N . GLU A 1 101 ? -17.787 12.220 5.747 1.00 88.44 101 GLU A N 1
ATOM 804 C CA . GLU A 1 101 ? -17.811 13.412 6.594 1.00 88.44 101 GLU A CA 1
ATOM 805 C C . GLU A 1 101 ? -18.161 12.999 8.028 1.00 88.44 101 GLU A C 1
ATOM 807 O O . GLU A 1 101 ? -19.235 12.459 8.303 1.00 88.44 101 GLU A O 1
ATOM 812 N N . MET A 1 102 ? -17.226 13.214 8.954 1.00 86.56 102 MET A N 1
ATOM 813 C CA . MET A 1 102 ? -17.398 12.811 10.345 1.00 86.56 102 MET A CA 1
ATOM 814 C C . MET A 1 102 ? -18.308 13.797 11.081 1.00 86.56 102 MET A C 1
ATOM 816 O O . MET A 1 102 ? -17.918 14.931 11.356 1.00 86.56 102 MET A O 1
ATOM 820 N N . THR A 1 103 ? -19.504 13.349 11.460 1.00 89.38 103 THR A N 1
ATOM 821 C CA . THR A 1 103 ? -20.405 14.120 12.328 1.00 89.38 103 THR A CA 1
ATOM 822 C C . THR A 1 103 ? -20.158 13.803 13.806 1.00 89.38 103 THR A C 1
ATOM 824 O O . THR A 1 103 ? -19.660 12.732 14.159 1.00 89.38 103 THR A O 1
ATOM 827 N N . SER A 1 104 ? -20.533 14.726 14.699 1.00 85.19 104 SER A N 1
ATOM 828 C CA . SER A 1 104 ? -20.381 14.540 16.154 1.00 85.19 104 SER A CA 1
ATOM 829 C C . SER A 1 104 ? -21.099 13.281 16.661 1.00 85.19 104 SER A C 1
ATOM 831 O O . SER A 1 104 ? -20.528 12.510 17.430 1.00 85.19 104 SER A O 1
ATOM 833 N N . GLN A 1 105 ? -22.315 13.026 16.166 1.00 85.69 105 GLN A N 1
ATOM 834 C CA . GLN A 1 105 ? -23.107 11.852 16.539 1.00 85.69 105 GLN A CA 1
ATOM 835 C C . GLN A 1 105 ? -22.429 10.551 16.102 1.00 85.69 105 GLN A C 1
ATOM 837 O O . GLN A 1 105 ? -22.262 9.647 16.913 1.00 85.69 105 GLN A O 1
ATOM 842 N N . MET A 1 106 ? -21.951 10.478 14.857 1.00 85.44 106 MET A N 1
ATOM 843 C CA . MET A 1 106 ? -21.221 9.304 14.370 1.00 85.44 106 MET A CA 1
ATOM 844 C C . MET A 1 106 ? -19.945 9.055 15.174 1.00 85.44 106 MET A C 1
ATOM 846 O O . MET A 1 106 ? -19.676 7.921 15.562 1.00 85.44 106 MET A O 1
ATOM 850 N N . ALA A 1 107 ? -19.183 10.107 15.482 1.00 82.25 107 ALA A N 1
ATOM 851 C CA . ALA A 1 107 ? -17.984 9.985 16.302 1.00 82.25 107 ALA A CA 1
ATOM 852 C C . ALA A 1 107 ? -18.303 9.482 17.723 1.00 82.25 107 ALA A C 1
ATOM 854 O O . ALA A 1 107 ? -17.527 8.708 18.280 1.00 82.25 107 ALA A O 1
ATOM 855 N N . GLN A 1 108 ? -19.431 9.895 18.311 1.00 82.94 108 GLN A N 1
ATOM 856 C CA . GLN A 1 108 ? -19.897 9.401 19.613 1.00 82.94 108 GLN A CA 1
ATOM 857 C C . GLN A 1 108 ? -20.302 7.924 19.546 1.00 82.94 108 GLN A C 1
ATOM 859 O O . GLN A 1 108 ? -19.829 7.133 20.362 1.00 82.94 108 GLN A O 1
ATOM 864 N N . THR A 1 109 ? -21.102 7.541 18.547 1.00 82.38 109 THR A N 1
ATOM 865 C CA . THR A 1 109 ? -21.540 6.152 18.342 1.00 82.38 109 THR A CA 1
ATOM 866 C C . THR A 1 109 ? -20.360 5.212 18.098 1.00 82.38 109 THR A C 1
ATOM 868 O O . THR A 1 109 ? -20.290 4.141 18.694 1.00 82.38 109 THR A O 1
ATOM 871 N N . LEU A 1 110 ? -19.406 5.616 17.256 1.00 79.25 110 LEU A N 1
ATOM 872 C CA . LEU A 1 110 ? -18.265 4.779 16.878 1.00 79.25 110 LEU A CA 1
ATOM 873 C C . LEU A 1 110 ? -17.222 4.642 17.991 1.00 79.25 110 LEU A C 1
ATOM 875 O O . LEU A 1 110 ? -16.562 3.609 18.066 1.00 79.25 110 LEU A O 1
ATOM 879 N N . ARG A 1 111 ? -17.058 5.655 18.853 1.00 73.75 111 ARG A N 1
ATOM 880 C CA . ARG A 1 111 ? -16.046 5.653 19.923 1.00 73.75 111 ARG A CA 1
ATOM 881 C C . ARG A 1 111 ? -16.396 4.703 21.069 1.00 73.75 111 ARG A C 1
ATOM 883 O O . ARG A 1 111 ? -15.477 4.162 21.675 1.00 73.75 111 ARG A O 1
ATOM 890 N N . ASN A 1 112 ? -17.690 4.530 21.359 1.00 66.00 112 ASN A N 1
ATOM 891 C CA . ASN A 1 112 ? -18.207 3.952 22.605 1.00 66.00 112 ASN A CA 1
ATOM 892 C C . ASN A 1 112 ? -17.356 4.353 23.826 1.00 66.00 112 ASN A C 1
ATOM 894 O O . ASN A 1 112 ? -16.722 3.524 24.473 1.00 66.00 112 ASN A O 1
ATOM 898 N N . THR A 1 113 ? -17.295 5.650 24.134 1.00 55.22 113 THR A N 1
ATOM 899 C CA . THR A 1 113 ? -16.891 6.070 25.480 1.00 55.22 113 THR A CA 1
ATOM 900 C C . THR A 1 113 ? -18.025 5.685 26.417 1.00 55.22 113 THR A C 1
ATOM 902 O O . THR A 1 113 ? -19.046 6.371 26.440 1.00 55.22 113 THR A O 1
ATOM 905 N N . ALA A 1 114 ? -17.860 4.581 27.147 1.00 45.31 114 ALA A N 1
ATOM 906 C CA . ALA A 1 114 ? -18.738 4.206 28.245 1.00 45.31 114 ALA A CA 1
ATOM 907 C C . ALA A 1 114 ? -18.887 5.409 29.189 1.00 45.31 114 ALA A C 1
ATOM 909 O O . ALA A 1 114 ? -17.954 5.795 29.889 1.00 45.31 114 ALA A O 1
ATOM 910 N N . GLY A 1 115 ? -20.046 6.052 29.145 1.00 52.00 115 GLY A N 1
ATOM 911 C CA . GLY A 1 115 ? -20.314 7.264 29.894 1.00 52.00 115 GLY A CA 1
ATOM 912 C C . GLY A 1 115 ? -21.807 7.530 29.916 1.00 52.00 115 GLY A C 1
ATOM 913 O O . GLY A 1 115 ? -22.340 8.086 28.963 1.00 52.00 115 GLY A O 1
ATOM 914 N N . SER A 1 116 ? -22.433 7.166 31.040 1.00 46.84 116 SER A N 1
ATOM 915 C CA . SER A 1 116 ? -23.810 7.485 31.449 1.00 46.84 116 SER A CA 1
ATOM 916 C C . SER A 1 116 ? -24.875 6.398 31.254 1.00 46.84 116 SER A C 1
ATOM 918 O O . SER A 1 116 ? -25.914 6.643 30.652 1.00 46.84 116 SER A O 1
ATOM 920 N N . GLN A 1 117 ? -24.665 5.218 31.840 1.00 40.12 117 GLN A N 1
ATOM 921 C CA . GLN A 1 117 ? -25.714 4.510 32.590 1.00 40.12 117 GLN A CA 1
ATOM 922 C C . GLN A 1 117 ? -25.034 3.889 33.822 1.00 40.12 117 GLN A C 1
ATOM 924 O O . GLN A 1 117 ? -23.916 3.400 33.692 1.00 40.12 117 GLN A O 1
ATOM 929 N N . ASN A 1 118 ? -25.690 3.937 34.988 1.00 40.62 118 ASN A N 1
ATOM 930 C CA . ASN A 1 118 ? -25.319 3.311 36.277 1.00 40.62 118 ASN A CA 1
ATOM 931 C C . ASN A 1 118 ? -24.774 4.242 37.382 1.00 40.62 118 ASN A C 1
ATOM 933 O O . ASN A 1 118 ? -23.679 4.019 37.874 1.0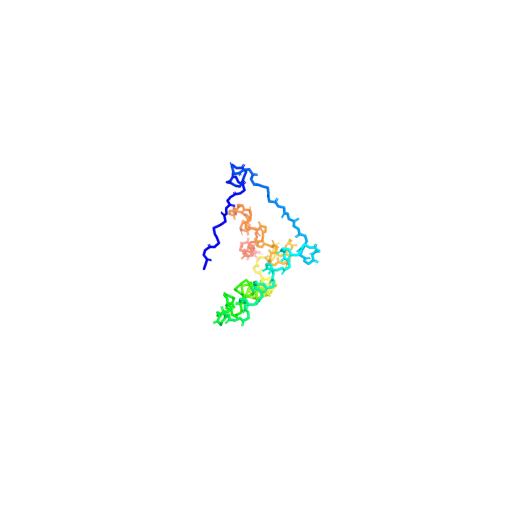0 40.62 118 ASN A O 1
ATOM 937 N N . THR A 1 119 ? -25.587 5.194 37.859 1.00 40.56 119 THR A N 1
ATOM 938 C CA . THR A 1 119 ? -25.729 5.489 39.309 1.00 40.56 119 THR A CA 1
ATOM 939 C C . THR A 1 119 ? -27.116 6.086 39.589 1.00 40.56 119 THR A C 1
ATOM 941 O O . THR A 1 119 ? -27.253 7.266 39.888 1.00 40.56 119 THR A O 1
ATOM 944 N N . HIS A 1 120 ? -28.172 5.288 39.447 1.00 38.28 120 HIS A N 1
ATOM 945 C CA . HIS A 1 120 ? -29.468 5.562 40.082 1.00 38.28 120 HIS A CA 1
ATOM 946 C C . HIS A 1 120 ? -30.173 4.228 40.356 1.00 38.28 120 HIS A C 1
ATOM 948 O O . HIS A 1 120 ? -31.212 3.910 39.791 1.00 38.28 120 HIS A O 1
ATOM 954 N N . THR A 1 121 ? -29.581 3.413 41.227 1.00 42.41 121 THR A N 1
ATOM 955 C CA . THR A 1 121 ? -30.347 2.412 41.974 1.00 42.41 121 THR A CA 1
ATOM 956 C C . THR A 1 121 ? -30.662 3.028 43.325 1.00 42.41 121 THR A C 1
ATOM 958 O O . THR A 1 121 ? -29.800 3.102 44.200 1.00 42.41 121 THR A O 1
ATOM 961 N N . GLY A 1 122 ? -31.887 3.537 43.452 1.00 39.22 122 GLY A N 1
ATOM 962 C CA . GLY A 1 122 ? -32.473 3.826 44.747 1.00 39.22 122 GLY A CA 1
ATOM 963 C C . GLY A 1 122 ? -32.599 2.531 45.543 1.00 39.22 122 GLY A C 1
ATOM 964 O O . GLY A 1 122 ? -33.127 1.540 45.044 1.00 39.22 122 GLY A O 1
ATOM 965 N N . LEU A 1 123 ? -32.101 2.559 46.771 1.00 41.12 123 LEU A N 1
ATOM 966 C CA . LEU A 1 123 ? -32.606 1.723 47.846 1.00 41.12 123 LEU A CA 1
ATOM 967 C C . LEU A 1 123 ? -33.410 2.665 48.742 1.00 41.12 123 LEU A C 1
ATOM 969 O O . LEU A 1 123 ? -32.843 3.544 49.392 1.00 41.12 123 LEU A O 1
ATOM 973 N N . SER A 1 124 ? -34.730 2.521 48.660 1.00 42.53 124 SER A N 1
ATOM 974 C CA . SER A 1 124 ? -35.663 2.854 49.733 1.00 42.53 124 SER A CA 1
ATOM 975 C C . SER A 1 124 ? -36.003 1.573 50.477 1.00 42.53 124 SER A C 1
ATOM 977 O O . SER A 1 124 ? -35.872 0.491 49.861 1.00 42.53 124 SER A O 1
#

Organism: Eumeta variegata (NCBI:txid151549)